Protein AF-S7RLN0-F1 (afdb_monomer)

Sequence (90 aa):
IWFHNKRDTGVRYSECFKRGIPLVTIALVLTAVQAVLEEWTTGLRVQSEFSERAYKEAFEKHWRRLEKFRKDTRQLRVLKHIRMQLLMNA

Foldseek 3Di:
DQPPDCPHVCNVPVVVCQQFADLLVVLLVVLVVVQQVVLCPVVHGDDDDPDCVVRVVSSVVSSVVVVVVCVVCVVVCVVSVVRNVVVVVD

Mean predicted aligned error: 6.32 Å

Solvent-accessible surface area (backbone atoms only — not comparable to full-atom values): 5218 Å² total; per-residue (Å²): 110,53,75,83,48,84,80,18,59,50,54,70,44,39,80,83,50,74,84,23,54,54,66,66,57,52,16,47,51,54,35,51,53,49,52,60,53,57,23,41,71,82,79,50,84,46,92,72,79,94,41,65,91,76,40,45,66,56,27,55,51,42,37,53,49,51,53,48,51,45,62,77,36,48,91,75,39,51,62,60,50,53,23,38,52,52,53,75,73,104

Nearest PDB structures (foldseek):
  7put-assembly2_C-2  TM=3.328E-01  e=8.190E+00  Brugia malayi

Structure (mmCIF, N/CA/C/O backbone):
data_AF-S7RLN0-F1
#
_entry.id   AF-S7RLN0-F1
#
loop_
_atom_site.group_PDB
_atom_site.id
_atom_site.type_symbol
_atom_site.label_atom_id
_atom_site.label_alt_id
_atom_site.label_comp_id
_atom_site.label_asym_id
_atom_site.label_entity_id
_atom_site.label_seq_id
_atom_site.pdbx_PDB_ins_code
_atom_site.Cartn_x
_atom_site.Cartn_y
_atom_site.Cartn_z
_atom_site.occupancy
_atom_site.B_iso_or_equiv
_atom_site.auth_seq_id
_atom_site.auth_comp_id
_atom_site.auth_asym_id
_atom_site.auth_atom_id
_atom_site.pdbx_PDB_model_num
ATOM 1 N N . ILE A 1 1 ? -7.955 -17.301 -6.976 1.00 51.53 1 ILE A N 1
ATOM 2 C CA . ILE A 1 1 ? -7.791 -15.846 -6.734 1.00 51.53 1 ILE A CA 1
ATOM 3 C C . ILE A 1 1 ? -8.796 -15.472 -5.638 1.00 51.53 1 ILE A C 1
ATOM 5 O O . ILE A 1 1 ? -9.599 -16.323 -5.279 1.00 51.53 1 ILE A O 1
ATOM 9 N N . TRP A 1 2 ? -8.696 -14.316 -4.978 1.00 52.56 2 TRP A N 1
ATOM 10 C CA . TRP A 1 2 ? -9.599 -14.007 -3.857 1.00 52.56 2 TRP A CA 1
ATOM 11 C C . TRP A 1 2 ? -10.920 -13.373 -4.327 1.00 52.56 2 TRP A C 1
ATOM 13 O O . TRP A 1 2 ? -11.931 -13.557 -3.659 1.00 52.56 2 TRP A O 1
ATOM 23 N N . PHE A 1 3 ? -10.935 -12.681 -5.474 1.00 58.84 3 PHE A N 1
ATOM 24 C CA . PHE A 1 3 ? -12.078 -11.873 -5.933 1.00 58.84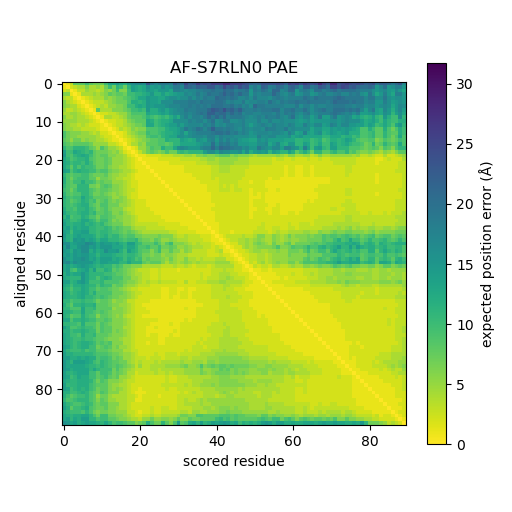 3 PHE A CA 1
ATOM 25 C C . PHE A 1 3 ? -12.293 -11.871 -7.462 1.00 58.84 3 PHE A C 1
ATOM 27 O O . PHE A 1 3 ? -12.877 -10.935 -7.993 1.00 58.84 3 PHE A O 1
ATOM 34 N N . HIS A 1 4 ? -11.813 -12.868 -8.207 1.00 64.69 4 HIS A N 1
ATOM 35 C CA . HIS A 1 4 ? -11.897 -12.859 -9.675 1.00 64.69 4 HIS A CA 1
ATOM 36 C C . HIS A 1 4 ? -13.263 -13.324 -10.206 1.00 64.69 4 HIS A C 1
ATOM 38 O O . HIS A 1 4 ? -13.717 -12.870 -11.254 1.00 64.69 4 HIS A O 1
ATOM 44 N N . ASN A 1 5 ? -13.949 -14.212 -9.485 1.00 72.50 5 ASN A N 1
ATOM 45 C CA . ASN A 1 5 ? -15.231 -14.774 -9.907 1.00 72.50 5 ASN A CA 1
ATOM 46 C C . ASN A 1 5 ? -16.119 -15.116 -8.703 1.00 72.50 5 ASN A C 1
ATOM 48 O O . ASN A 1 5 ? -15.651 -15.265 -7.578 1.00 72.50 5 ASN A O 1
ATOM 52 N N . LYS A 1 6 ? -17.424 -15.321 -8.943 1.00 69.38 6 LYS A N 1
ATOM 53 C CA . LYS A 1 6 ? -18.433 -15.575 -7.889 1.00 69.38 6 LYS A CA 1
ATOM 54 C C . LYS A 1 6 ? -18.155 -16.801 -7.000 1.00 69.38 6 LYS A C 1
ATOM 56 O O . LYS A 1 6 ? -18.802 -16.975 -5.973 1.00 69.38 6 LYS A O 1
ATOM 61 N N . ARG A 1 7 ? -17.237 -17.676 -7.417 1.00 72.56 7 ARG A N 1
ATOM 62 C CA . ARG A 1 7 ? -16.842 -18.895 -6.696 1.00 72.56 7 ARG A CA 1
ATOM 63 C C . ARG A 1 7 ? -15.574 -18.719 -5.856 1.00 72.56 7 ARG A C 1
ATOM 65 O O . ARG A 1 7 ? -15.256 -19.625 -5.087 1.00 72.56 7 ARG A O 1
ATOM 72 N N . ASP A 1 8 ? -14.879 -17.590 -5.984 1.00 74.06 8 ASP A N 1
ATOM 73 C CA . ASP A 1 8 ? -13.649 -17.325 -5.246 1.00 74.06 8 ASP A CA 1
ATOM 74 C C . ASP A 1 8 ? -13.912 -17.110 -3.751 1.00 74.06 8 ASP A C 1
ATOM 76 O O . ASP A 1 8 ? -15.004 -16.730 -3.315 1.00 74.06 8 ASP A O 1
ATOM 80 N N . THR A 1 9 ? -12.878 -17.366 -2.952 1.00 72.06 9 THR A N 1
ATOM 81 C CA . T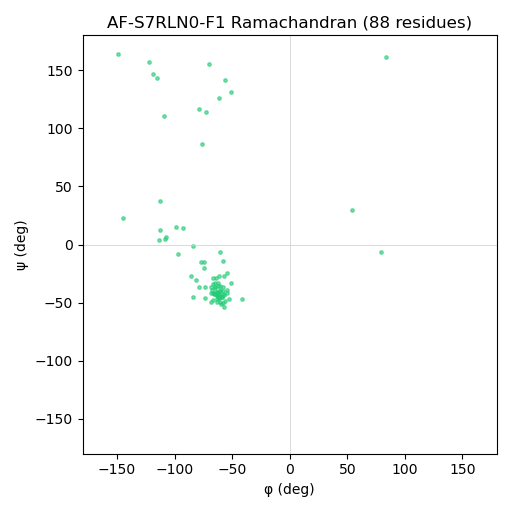HR A 1 9 ? -12.908 -17.377 -1.484 1.00 72.06 9 THR A CA 1
ATOM 82 C C . THR A 1 9 ? -13.442 -16.072 -0.893 1.00 72.06 9 THR A C 1
ATOM 84 O O . THR A 1 9 ? -14.223 -16.105 0.053 1.00 72.06 9 THR A O 1
ATOM 87 N N . GLY A 1 10 ? -13.088 -14.922 -1.464 1.00 64.25 10 GLY A N 1
ATOM 88 C CA . GLY A 1 10 ? -13.568 -13.619 -1.003 1.00 64.25 10 GLY A CA 1
ATOM 89 C C . GLY A 1 10 ? -15.066 -13.400 -1.210 1.00 64.25 10 GLY A C 1
ATOM 90 O O . GLY A 1 10 ? -15.697 -12.713 -0.411 1.00 64.25 10 GLY A O 1
ATOM 91 N N . VAL A 1 11 ? -15.653 -14.036 -2.231 1.00 68.06 11 VAL A N 1
ATOM 92 C CA . VAL A 1 11 ? -17.096 -13.975 -2.505 1.00 68.06 11 VAL A CA 1
ATOM 93 C C . VAL A 1 11 ? -17.852 -14.998 -1.658 1.00 68.06 11 VAL A C 1
ATOM 95 O O . VAL A 1 11 ? -18.855 -14.658 -1.033 1.00 68.06 11 VAL A O 1
ATOM 98 N N . ARG A 1 12 ? -17.355 -16.243 -1.580 1.00 72.75 12 ARG A N 1
ATOM 99 C CA . ARG A 1 12 ? -17.991 -17.320 -0.794 1.00 72.75 12 ARG A CA 1
ATOM 100 C C . ARG A 1 12 ? -17.968 -17.066 0.711 1.00 72.75 12 ARG A C 1
ATOM 102 O O . ARG A 1 12 ? -18.907 -17.459 1.392 1.00 72.75 12 ARG A O 1
ATOM 109 N N . TYR A 1 13 ? -16.923 -16.420 1.221 1.00 74.81 13 TYR A N 1
ATOM 110 C CA . TYR A 1 13 ? -16.761 -16.121 2.645 1.00 74.81 13 TYR A CA 1
ATOM 111 C C . TYR A 1 13 ? -16.852 -14.621 2.922 1.00 74.81 13 TYR A C 1
ATOM 113 O O . TYR A 1 13 ? -16.130 -14.105 3.772 1.00 74.81 13 TYR A O 1
ATOM 121 N N . SER A 1 14 ? -17.739 -13.909 2.220 1.00 69.12 14 SER A N 1
ATOM 122 C CA . SER A 1 14 ? -17.955 -12.462 2.389 1.00 69.12 14 SER A CA 1
ATOM 123 C C . SER A 1 14 ? -18.185 -12.059 3.855 1.00 69.12 14 SER A C 1
ATOM 125 O O . SER A 1 14 ? -17.698 -11.021 4.298 1.00 69.12 14 SER A O 1
ATOM 127 N N . GLU A 1 15 ? -18.824 -12.939 4.634 1.00 71.88 15 GLU A N 1
ATOM 128 C CA . GLU A 1 15 ? -18.940 -12.943 6.100 1.00 71.88 15 GLU A CA 1
ATOM 129 C C . GLU A 1 15 ? -17.631 -12.576 6.825 1.00 71.88 15 GLU A C 1
ATOM 131 O O . GLU A 1 15 ? -17.613 -11.719 7.712 1.00 71.88 15 GLU A O 1
ATOM 136 N N . CYS A 1 16 ? -16.517 -13.180 6.408 1.00 69.19 16 CYS A N 1
ATOM 137 C CA . CYS A 1 16 ? -15.189 -12.983 6.985 1.00 69.19 16 CYS A CA 1
ATOM 138 C C . CYS A 1 16 ? -14.565 -11.632 6.595 1.00 69.19 16 CYS A C 1
ATOM 140 O O . CYS A 1 16 ? -13.622 -11.177 7.245 1.00 69.19 16 CYS A O 1
ATOM 142 N N . PHE A 1 17 ? -15.109 -10.961 5.575 1.00 67.56 17 PHE A N 1
ATOM 143 C CA . PHE A 1 17 ? -14.627 -9.684 5.038 1.00 67.56 17 PHE A CA 1
ATOM 144 C C . PHE A 1 17 ? -15.543 -8.493 5.373 1.00 67.56 17 PHE A C 1
ATOM 146 O O . PHE A 1 17 ? -15.242 -7.363 4.993 1.00 67.56 17 PHE A O 1
ATOM 153 N N . LYS A 1 18 ? -16.599 -8.689 6.182 1.00 68.62 18 LYS A N 1
ATOM 154 C CA . LYS A 1 18 ? -17.571 -7.648 6.600 1.00 68.62 18 LYS A CA 1
ATOM 155 C C . LYS A 1 18 ? -16.975 -6.456 7.375 1.00 68.62 18 LYS A C 1
ATOM 157 O O . LYS A 1 18 ? -17.676 -5.491 7.661 1.00 68.62 18 LYS A O 1
ATOM 162 N N . ARG A 1 19 ? -15.688 -6.493 7.739 1.00 76.94 19 ARG A N 1
ATOM 163 C CA . ARG A 1 19 ? -14.995 -5.442 8.517 1.00 76.94 19 ARG A CA 1
ATOM 164 C C . ARG A 1 19 ? -14.284 -4.392 7.646 1.00 76.94 19 ARG A C 1
ATOM 166 O O . ARG A 1 19 ? -13.455 -3.635 8.159 1.00 76.94 19 ARG A O 1
ATOM 173 N N . GLY A 1 20 ? -14.603 -4.354 6.353 1.00 86.12 20 GLY A N 1
ATOM 174 C CA . GLY A 1 20 ? -13.969 -3.487 5.362 1.00 86.12 20 GLY A CA 1
ATOM 175 C C . GLY A 1 20 ? -12.674 -4.087 4.819 1.00 86.12 20 GLY A C 1
ATOM 176 O O . GLY A 1 20 ? -12.069 -4.957 5.456 1.00 86.12 20 GLY A O 1
ATOM 177 N N . ILE A 1 21 ? -12.221 -3.586 3.665 1.00 88.75 21 ILE A N 1
ATOM 178 C CA . ILE A 1 21 ? -11.028 -4.102 2.975 1.00 88.75 21 ILE A CA 1
ATOM 179 C C . ILE A 1 21 ? -9.841 -4.187 3.950 1.00 88.75 21 ILE A C 1
ATOM 181 O O . ILE A 1 21 ? -9.591 -3.226 4.686 1.00 88.75 21 ILE A O 1
ATOM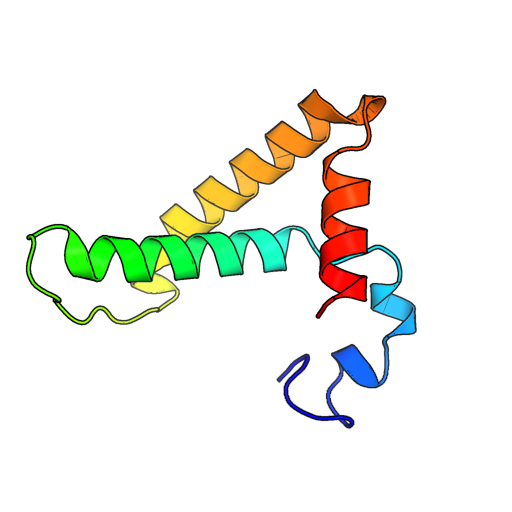 185 N N . PRO A 1 22 ? -9.111 -5.315 4.018 1.00 89.94 22 PRO A N 1
ATOM 186 C CA . PRO A 1 22 ? -7.924 -5.430 4.856 1.00 89.94 22 PRO A CA 1
ATOM 187 C C . PRO A 1 22 ? -6.887 -4.353 4.523 1.00 89.94 22 PRO A C 1
ATOM 189 O O . PRO A 1 22 ? -6.636 -4.055 3.359 1.00 89.94 22 PRO A O 1
ATOM 192 N N . LEU A 1 23 ? -6.213 -3.806 5.540 1.00 92.50 23 LEU A N 1
ATOM 193 C CA . LEU A 1 23 ? -5.147 -2.821 5.306 1.00 92.50 23 LEU A CA 1
ATOM 194 C C . LEU A 1 23 ? -4.033 -3.369 4.398 1.00 92.50 23 LEU A C 1
ATOM 196 O O . LEU A 1 23 ? -3.369 -2.598 3.718 1.00 92.50 23 LEU A O 1
ATOM 200 N N . VAL A 1 24 ? -3.836 -4.693 4.390 1.00 93.38 24 VAL A N 1
ATOM 201 C CA . VAL A 1 24 ? -2.742 -5.350 3.669 1.00 93.38 24 VAL A CA 1
ATOM 202 C C . VAL A 1 24 ? -3.041 -5.337 2.175 1.00 93.38 24 VAL A C 1
ATOM 204 O O . VAL A 1 24 ? -2.166 -5.069 1.362 1.00 93.38 24 VAL A O 1
ATOM 207 N N . THR A 1 25 ? -4.319 -5.489 1.827 1.00 92.19 25 THR A N 1
ATOM 208 C CA . THR A 1 25 ? -4.835 -5.314 0.472 1.00 92.19 25 THR A CA 1
ATOM 209 C C . THR A 1 25 ? -4.683 -3.866 0.015 1.00 92.19 25 THR A C 1
ATOM 211 O O . THR A 1 25 ? -4.231 -3.632 -1.098 1.00 92.19 25 THR A O 1
ATOM 214 N N . ILE A 1 26 ? -4.985 -2.885 0.876 1.00 94.88 26 ILE A N 1
ATOM 215 C CA . ILE A 1 26 ? -4.782 -1.465 0.539 1.00 94.88 26 ILE A CA 1
ATOM 216 C C . ILE A 1 26 ? -3.293 -1.175 0.312 1.00 94.88 26 ILE A C 1
ATOM 218 O O . ILE A 1 26 ? -2.949 -0.528 -0.671 1.00 94.88 26 ILE A O 1
ATOM 222 N N . ALA A 1 27 ? -2.402 -1.687 1.167 1.00 97.19 27 ALA A N 1
ATOM 223 C CA . ALA A 1 27 ? -0.959 -1.550 0.980 1.00 97.19 27 ALA A CA 1
ATOM 224 C C . ALA A 1 27 ? -0.505 -2.136 -0.366 1.00 97.19 27 ALA A C 1
ATOM 226 O O . ALA A 1 27 ? 0.267 -1.496 -1.077 1.00 97.19 27 ALA A O 1
ATOM 227 N N . LEU A 1 28 ? -1.026 -3.305 -0.749 1.00 96.06 28 LEU A N 1
ATOM 228 C CA . LEU A 1 28 ? -0.728 -3.927 -2.038 1.00 96.06 28 LEU A CA 1
ATOM 229 C C . LEU A 1 28 ? -1.179 -3.052 -3.214 1.00 96.06 28 LEU A C 1
ATOM 231 O O . LEU A 1 28 ? -0.392 -2.823 -4.126 1.00 96.06 28 LEU A O 1
ATOM 235 N N . VAL A 1 29 ? -2.399 -2.505 -3.170 1.00 95.81 29 VAL A N 1
ATOM 236 C CA . VAL A 1 29 ? -2.908 -1.598 -4.216 1.00 95.81 29 VAL A CA 1
ATOM 237 C C . VAL A 1 29 ? -2.061 -0.329 -4.307 1.00 95.81 29 VAL A C 1
ATOM 239 O O . VAL A 1 29 ? -1.677 0.061 -5.404 1.00 95.81 29 VAL A O 1
ATOM 242 N N . LEU A 1 30 ? -1.703 0.291 -3.177 1.00 97.44 30 LEU A N 1
ATOM 243 C CA . LEU A 1 30 ? -0.808 1.457 -3.168 1.00 97.44 30 LEU A CA 1
ATOM 244 C C . LEU A 1 30 ? 0.568 1.132 -3.762 1.00 97.44 30 LEU A C 1
ATOM 246 O O . LEU A 1 30 ? 1.157 1.965 -4.445 1.00 97.44 30 LEU A O 1
ATOM 250 N N . THR A 1 31 ? 1.061 -0.083 -3.531 1.00 97.88 31 THR A N 1
ATOM 251 C CA . THR A 1 31 ? 2.328 -0.555 -4.102 1.00 97.88 31 THR A CA 1
ATOM 252 C C . THR A 1 31 ? 2.214 -0.745 -5.612 1.00 97.88 31 THR A C 1
ATOM 254 O O . THR A 1 31 ? 3.102 -0.319 -6.338 1.00 97.88 31 THR A O 1
ATOM 257 N N . ALA A 1 32 ? 1.105 -1.310 -6.096 1.00 96.25 32 ALA A N 1
ATOM 258 C CA . ALA A 1 32 ? 0.842 -1.435 -7.528 1.00 96.25 32 ALA A CA 1
ATOM 259 C C . ALA A 1 32 ? 0.720 -0.059 -8.206 1.00 96.25 32 ALA A C 1
ATOM 261 O O . ALA A 1 32 ? 1.288 0.151 -9.273 1.00 96.25 32 ALA A O 1
ATOM 262 N N . VAL A 1 33 ? 0.049 0.907 -7.567 1.00 96.50 33 VAL A N 1
ATOM 263 C CA . VAL A 1 33 ? -0.009 2.296 -8.055 1.00 96.50 33 VAL A CA 1
ATOM 264 C C . VAL A 1 33 ? 1.390 2.908 -8.114 1.00 96.50 33 VAL A C 1
ATOM 266 O O . VAL A 1 33 ? 1.740 3.505 -9.125 1.00 96.50 33 VAL A O 1
ATOM 269 N N . GLN A 1 34 ? 2.208 2.735 -7.070 1.00 96.25 34 GLN A N 1
ATOM 270 C CA . GLN A 1 34 ? 3.596 3.199 -7.086 1.00 96.25 34 GLN A CA 1
ATOM 271 C C . GLN A 1 34 ? 4.390 2.565 -8.237 1.00 96.25 34 GLN A C 1
ATOM 273 O O . GLN A 1 34 ? 5.082 3.291 -8.939 1.00 96.25 34 GLN A O 1
ATOM 278 N N . ALA A 1 35 ? 4.257 1.255 -8.460 1.00 95.38 35 ALA A N 1
ATOM 279 C CA . ALA A 1 35 ? 4.944 0.558 -9.544 1.00 95.38 35 ALA A CA 1
ATOM 280 C C . ALA A 1 35 ? 4.583 1.136 -10.919 1.00 95.38 35 ALA A C 1
ATOM 282 O O . ALA A 1 35 ? 5.466 1.434 -11.717 1.00 95.38 35 ALA A O 1
ATOM 283 N N . VAL A 1 36 ? 3.291 1.380 -11.165 1.00 94.69 36 VAL A N 1
ATOM 284 C CA . VAL A 1 36 ? 2.831 2.009 -12.410 1.00 94.69 36 VAL A CA 1
ATOM 285 C C . VAL A 1 36 ? 3.391 3.421 -12.553 1.00 94.69 36 VAL A C 1
ATOM 287 O O . VAL A 1 36 ? 3.812 3.787 -13.640 1.00 94.69 36 VAL A O 1
ATOM 290 N N . LEU A 1 37 ? 3.428 4.219 -11.483 1.00 95.25 37 LEU A N 1
ATOM 291 C CA . LEU A 1 37 ? 4.011 5.565 -11.535 1.00 95.25 37 LEU A CA 1
ATOM 292 C C . LEU A 1 37 ? 5.520 5.534 -11.818 1.00 95.25 37 LEU A C 1
ATOM 294 O O . LEU A 1 37 ? 6.027 6.388 -12.543 1.00 95.25 37 LEU A O 1
ATOM 298 N N . GLU A 1 38 ? 6.232 4.548 -11.277 1.00 94.56 38 GLU A N 1
ATOM 299 C CA . GLU A 1 38 ? 7.663 4.365 -11.511 1.00 94.56 38 GLU A CA 1
ATOM 300 C C . GLU A 1 38 ? 7.981 4.029 -12.969 1.00 94.56 38 GLU A C 1
ATOM 302 O O . GLU A 1 38 ? 8.990 4.528 -13.469 1.00 94.56 38 GLU A O 1
ATOM 307 N N . GLU A 1 39 ? 7.101 3.312 -13.684 1.00 94.25 39 GLU A N 1
ATOM 308 C CA . GLU A 1 39 ? 7.270 3.059 -15.128 1.00 94.25 39 GLU A CA 1
ATOM 309 C C . GLU A 1 39 ? 7.439 4.353 -15.936 1.00 94.25 39 GLU A C 1
ATOM 311 O O . GLU A 1 39 ? 8.020 4.324 -17.015 1.00 94.25 39 GLU A O 1
ATOM 316 N N . TRP A 1 40 ? 6.946 5.486 -15.432 1.00 94.44 40 TRP A N 1
ATOM 317 C CA . TRP A 1 40 ? 6.950 6.772 -16.130 1.00 94.44 40 TRP A CA 1
ATOM 318 C C . TRP A 1 40 ? 7.952 7.785 -15.567 1.00 94.44 40 TRP A C 1
ATOM 320 O O . TRP A 1 40 ? 7.972 8.934 -16.008 1.00 94.44 40 TRP A O 1
ATOM 330 N N . THR A 1 41 ? 8.803 7.401 -14.612 1.00 92.00 41 THR A N 1
ATOM 331 C CA . THR A 1 41 ? 9.719 8.349 -13.941 1.00 92.00 41 THR A CA 1
ATOM 332 C C . THR A 1 41 ? 10.724 9.019 -14.877 1.00 92.00 41 THR A C 1
ATOM 334 O O . THR A 1 41 ? 11.143 10.142 -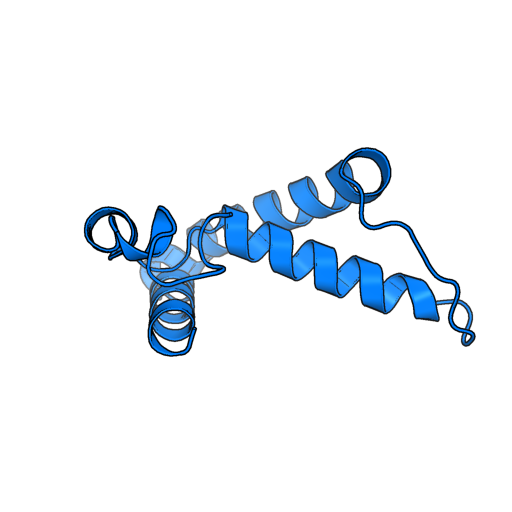14.612 1.00 92.00 41 THR A O 1
ATOM 337 N N . THR A 1 42 ? 11.086 8.378 -15.987 1.00 90.75 42 THR A N 1
ATOM 338 C CA . THR A 1 42 ? 12.010 8.930 -16.994 1.00 90.75 42 THR A CA 1
ATOM 339 C C . THR A 1 42 ? 11.319 9.842 -18.015 1.00 90.75 42 THR A C 1
ATOM 341 O O . THR A 1 42 ? 11.977 10.368 -18.910 1.00 90.75 42 THR A O 1
ATOM 344 N N . GLY A 1 43 ? 9.995 10.015 -17.920 1.00 91.06 43 GLY A N 1
ATOM 345 C CA . GLY A 1 43 ? 9.172 10.665 -18.945 1.00 91.06 43 GLY A CA 1
ATOM 346 C C . GLY A 1 43 ? 8.827 9.757 -20.134 1.00 91.06 43 GLY A C 1
ATOM 347 O O . GLY A 1 43 ? 8.004 10.129 -20.967 1.00 91.06 43 GLY A O 1
ATOM 348 N N . LEU A 1 44 ? 9.403 8.553 -20.194 1.00 90.19 44 LEU A N 1
ATOM 349 C CA . LEU A 1 44 ? 9.061 7.489 -21.134 1.00 90.19 44 LEU A CA 1
ATOM 350 C C . LEU A 1 44 ? 8.571 6.277 -20.348 1.00 90.19 44 LEU A C 1
ATOM 352 O O . LEU A 1 44 ? 9.069 6.005 -19.258 1.00 90.19 44 LEU A O 1
ATOM 356 N N . ARG A 1 45 ? 7.622 5.523 -20.909 1.00 91.06 45 ARG A N 1
ATOM 357 C CA . ARG A 1 45 ? 7.161 4.289 -20.274 1.00 91.06 45 ARG A CA 1
ATOM 358 C C . ARG A 1 45 ? 8.227 3.203 -20.388 1.00 91.06 45 ARG A C 1
ATOM 360 O O . ARG A 1 45 ? 8.480 2.697 -21.480 1.00 91.06 45 ARG A O 1
ATOM 367 N N . VAL A 1 46 ? 8.780 2.798 -19.254 1.00 90.94 46 VAL A N 1
ATOM 368 C CA . VAL A 1 46 ? 9.638 1.622 -19.115 1.00 90.94 46 VAL A CA 1
ATOM 369 C C . VAL A 1 46 ? 8.851 0.568 -18.352 1.00 90.94 46 VAL A C 1
ATOM 371 O O . VAL A 1 46 ? 8.560 0.739 -17.172 1.00 90.94 46 VAL A O 1
ATOM 374 N N . GLN A 1 47 ? 8.472 -0.510 -19.038 1.00 88.38 47 GLN A N 1
ATOM 375 C CA . GLN A 1 47 ? 7.710 -1.591 -18.419 1.00 88.38 47 GLN A CA 1
ATOM 376 C C . GLN A 1 47 ? 8.525 -2.223 -17.287 1.00 88.38 47 GLN A C 1
ATOM 378 O O . GLN A 1 47 ? 9.656 -2.660 -17.507 1.00 88.38 47 GLN A O 1
ATOM 383 N N . SER A 1 48 ? 7.934 -2.288 -16.095 1.00 86.12 48 SER A N 1
ATOM 384 C CA . SER A 1 48 ? 8.552 -2.894 -14.918 1.00 86.12 48 SER A CA 1
ATOM 385 C C . SER A 1 48 ? 7.762 -4.126 -14.491 1.00 86.12 48 SER A C 1
ATOM 387 O O . SER A 1 48 ? 6.535 -4.175 -14.589 1.00 86.12 48 SER A O 1
ATOM 389 N N . GLU A 1 49 ? 8.459 -5.156 -14.020 1.00 92.38 49 GLU A N 1
ATOM 390 C CA . GLU A 1 49 ? 7.797 -6.346 -13.498 1.00 92.38 49 GLU A CA 1
ATOM 391 C C . GLU A 1 49 ? 7.283 -6.078 -12.078 1.00 92.38 49 GLU A C 1
ATOM 393 O O . GLU A 1 49 ? 8.058 -5.881 -11.137 1.00 92.38 49 GLU A O 1
ATOM 398 N N . PHE A 1 50 ? 5.961 -6.128 -11.897 1.00 94.25 50 PHE A N 1
ATOM 399 C CA . PHE A 1 50 ? 5.358 -6.057 -10.569 1.00 94.25 50 PHE A CA 1
ATOM 400 C C . PHE A 1 50 ? 5.517 -7.393 -9.831 1.00 94.25 50 PHE A C 1
ATOM 402 O O . PHE A 1 50 ? 4.648 -8.265 -9.878 1.00 94.25 50 PHE A O 1
ATOM 409 N N . SER A 1 51 ? 6.652 -7.549 -9.150 1.00 95.06 51 SER A N 1
ATOM 410 C CA . SER A 1 51 ? 7.003 -8.743 -8.377 1.00 95.06 51 SER A CA 1
ATOM 411 C C . SER A 1 51 ? 7.277 -8.420 -6.908 1.00 95.06 51 SER A C 1
ATOM 413 O O . SER A 1 51 ? 7.661 -7.303 -6.552 1.00 95.06 51 SER A O 1
ATOM 415 N N . GLU A 1 52 ? 7.134 -9.424 -6.034 1.00 93.44 52 GLU A N 1
ATOM 416 C CA . GLU A 1 52 ? 7.493 -9.284 -4.617 1.00 93.44 52 GLU A CA 1
ATOM 417 C C . GLU A 1 52 ? 8.960 -8.865 -4.462 1.00 93.44 52 GLU A C 1
ATOM 419 O O . GLU A 1 52 ? 9.260 -7.952 -3.700 1.00 93.44 52 GLU A O 1
ATOM 424 N N . ARG A 1 53 ? 9.873 -9.474 -5.230 1.00 95.19 53 ARG A N 1
ATOM 425 C CA . ARG A 1 53 ? 11.310 -9.178 -5.153 1.00 95.19 53 ARG A CA 1
ATOM 426 C C . ARG A 1 53 ? 11.616 -7.702 -5.413 1.00 95.19 53 ARG A C 1
ATOM 428 O O . ARG A 1 53 ? 12.474 -7.150 -4.732 1.00 95.19 53 ARG A O 1
ATOM 435 N N . ALA A 1 54 ? 10.932 -7.086 -6.375 1.00 94.94 54 ALA A N 1
ATOM 436 C CA . ALA A 1 54 ? 11.141 -5.685 -6.726 1.00 94.94 54 ALA A CA 1
ATOM 437 C C . ALA A 1 54 ? 10.451 -4.720 -5.745 1.00 94.94 54 ALA A C 1
ATOM 439 O O . ALA A 1 54 ? 11.004 -3.673 -5.418 1.00 94.94 54 ALA A O 1
ATOM 440 N N . TYR A 1 55 ? 9.263 -5.075 -5.245 1.00 97.12 55 TYR A N 1
ATOM 441 C CA . TYR A 1 55 ? 8.383 -4.129 -4.549 1.00 97.12 55 TYR A CA 1
ATOM 442 C C . TYR A 1 55 ? 8.158 -4.405 -3.057 1.00 97.12 55 TYR A C 1
ATOM 444 O O . TYR A 1 55 ? 7.413 -3.664 -2.409 1.00 97.12 55 TYR A O 1
ATOM 452 N N . LYS A 1 56 ? 8.813 -5.414 -2.469 1.00 96.94 56 LYS A N 1
ATOM 453 C CA . LYS A 1 56 ? 8.671 -5.760 -1.043 1.00 96.94 56 LYS A CA 1
ATOM 454 C C . LYS A 1 56 ? 8.904 -4.568 -0.116 1.00 96.94 56 LYS A C 1
ATOM 456 O O . LYS A 1 56 ? 8.092 -4.309 0.770 1.00 96.94 56 LYS A O 1
ATOM 461 N N . GLU A 1 57 ? 9.973 -3.807 -0.333 1.00 97.62 57 GLU A N 1
ATOM 462 C CA . GLU A 1 57 ? 10.296 -2.660 0.522 1.00 97.62 57 GLU A CA 1
ATOM 463 C C . GLU A 1 57 ? 9.244 -1.547 0.423 1.00 97.62 57 GLU A C 1
ATOM 465 O O . GLU A 1 57 ? 8.833 -0.974 1.439 1.00 97.62 57 GLU A O 1
ATOM 470 N N . ALA A 1 58 ? 8.766 -1.263 -0.793 1.00 97.62 58 ALA A N 1
ATOM 471 C CA . ALA A 1 58 ? 7.698 -0.298 -1.032 1.00 97.62 58 ALA A CA 1
ATOM 472 C C . ALA A 1 58 ? 6.395 -0.737 -0.347 1.00 97.62 58 ALA A C 1
ATOM 474 O O . ALA A 1 58 ? 5.759 0.059 0.351 1.00 97.62 58 ALA A O 1
ATOM 475 N N . PHE A 1 59 ? 6.050 -2.020 -0.456 1.00 98.25 59 PHE A N 1
ATOM 476 C CA . PHE A 1 59 ? 4.904 -2.608 0.224 1.00 98.25 59 PHE A CA 1
ATOM 477 C C . PHE A 1 59 ? 4.996 -2.479 1.747 1.00 98.25 59 PHE A C 1
ATOM 479 O O . PHE A 1 59 ? 4.079 -1.951 2.382 1.00 98.25 59 PHE A O 1
ATOM 486 N N . GLU A 1 60 ? 6.112 -2.886 2.354 1.00 98.38 60 GLU A N 1
ATOM 487 C CA . GLU A 1 60 ? 6.317 -2.786 3.803 1.00 98.38 60 GLU A CA 1
ATOM 488 C C . GLU A 1 60 ? 6.306 -1.330 4.288 1.00 98.38 60 GLU A C 1
ATOM 490 O O . GLU A 1 60 ? 5.856 -1.028 5.401 1.00 98.38 60 GLU A O 1
ATOM 495 N N . LYS A 1 61 ? 6.791 -0.398 3.463 1.00 98.38 61 LYS A N 1
ATOM 496 C CA . LYS A 1 61 ? 6.733 1.043 3.728 1.00 98.38 61 LYS A CA 1
ATOM 497 C C . LYS A 1 61 ? 5.293 1.557 3.714 1.00 98.38 61 LYS A C 1
ATOM 499 O O . LYS A 1 61 ? 4.902 2.251 4.656 1.00 98.38 61 LYS A O 1
ATOM 504 N N . HIS A 1 62 ? 4.491 1.205 2.707 1.00 98.31 62 HIS A N 1
ATOM 505 C CA . HIS A 1 62 ? 3.067 1.564 2.646 1.00 98.31 62 HIS A CA 1
ATOM 506 C C . HIS A 1 62 ? 2.280 0.956 3.800 1.00 98.31 62 HIS A C 1
ATOM 508 O O . HIS A 1 62 ? 1.526 1.663 4.468 1.00 98.31 62 HIS A O 1
ATOM 514 N N . TRP A 1 63 ? 2.512 -0.320 4.104 1.00 97.62 63 TRP A N 1
ATOM 515 C CA . TRP A 1 63 ? 1.890 -1.009 5.230 1.00 97.62 63 TRP A CA 1
ATOM 516 C C . TRP A 1 63 ? 2.183 -0.315 6.566 1.00 97.62 63 TRP A C 1
ATOM 518 O O . TRP A 1 63 ? 1.255 0.019 7.306 1.00 97.62 63 TRP A O 1
ATOM 528 N N . ARG A 1 64 ? 3.456 -0.009 6.860 1.00 98.25 64 ARG A N 1
ATOM 529 C CA . ARG A 1 64 ? 3.844 0.714 8.086 1.00 98.25 64 ARG A CA 1
ATOM 530 C C . ARG A 1 64 ? 3.204 2.098 8.171 1.00 98.25 64 ARG A C 1
ATOM 532 O O . ARG A 1 64 ? 2.760 2.501 9.246 1.00 98.25 64 ARG A O 1
ATOM 539 N N . ARG A 1 65 ? 3.127 2.822 7.050 1.00 97.81 65 ARG A N 1
ATOM 540 C CA . ARG A 1 65 ? 2.476 4.141 6.980 1.00 97.81 65 ARG A CA 1
ATOM 541 C C . ARG A 1 65 ? 0.972 4.052 7.216 1.00 97.81 65 ARG A C 1
ATOM 543 O O . ARG A 1 65 ?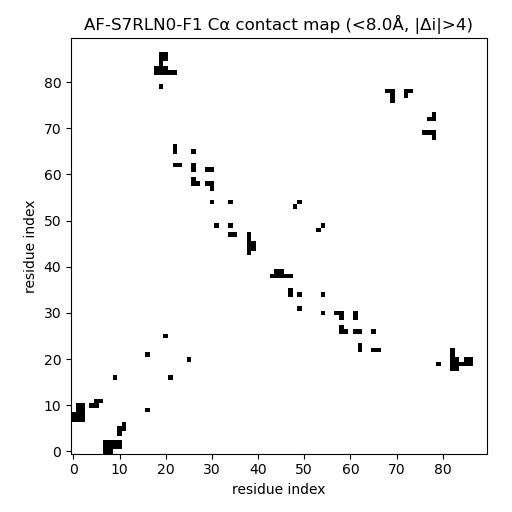 0.450 4.855 7.981 1.00 97.81 65 ARG A O 1
ATOM 550 N N . LEU A 1 66 ? 0.292 3.065 6.633 1.00 97.25 66 LEU A N 1
ATOM 551 C CA . LEU A 1 66 ? -1.131 2.814 6.875 1.00 97.25 66 LEU A CA 1
ATOM 552 C C . LEU A 1 66 ? -1.403 2.441 8.333 1.00 97.25 66 LEU A C 1
ATOM 554 O O . LEU A 1 66 ? -2.367 2.921 8.925 1.00 97.25 66 LEU A O 1
ATOM 558 N N . GLU A 1 67 ? -0.545 1.621 8.935 1.00 96.81 67 GLU A N 1
ATOM 559 C CA . GLU A 1 67 ? -0.670 1.242 10.340 1.00 96.81 67 GLU A CA 1
ATOM 560 C C . GLU A 1 67 ? -0.451 2.441 11.272 1.00 96.81 67 GLU A C 1
ATOM 562 O O . GLU A 1 67 ? -1.217 2.640 12.216 1.00 96.81 67 GLU A O 1
ATOM 567 N N . LYS A 1 68 ? 0.542 3.291 10.978 1.00 97.44 68 LYS A N 1
ATOM 568 C CA . LYS A 1 68 ? 0.731 4.563 11.682 1.00 97.44 68 LYS A CA 1
ATOM 569 C C . LYS A 1 68 ? -0.493 5.468 11.517 1.00 97.44 68 LYS A C 1
ATOM 571 O O . LYS A 1 68 ? -1.067 5.895 12.511 1.00 97.44 68 LYS A O 1
ATOM 576 N N . PHE A 1 69 ? -0.970 5.659 10.289 1.00 96.50 69 PHE A N 1
ATOM 577 C CA . PHE A 1 69 ? -2.158 6.462 10.003 1.00 96.50 69 PHE A CA 1
ATOM 578 C C . PHE A 1 69 ? -3.405 5.944 10.736 1.00 96.50 69 PHE A C 1
ATOM 580 O O . PHE A 1 69 ? -4.206 6.737 11.231 1.00 96.50 69 PHE A O 1
ATOM 587 N N . ARG A 1 70 ? -3.558 4.619 10.887 1.00 95.19 70 ARG A N 1
ATOM 588 C CA . ARG A 1 70 ? -4.639 4.004 11.680 1.00 95.19 70 ARG A CA 1
ATOM 589 C C . ARG A 1 70 ? -4.574 4.412 13.142 1.00 95.19 70 ARG A C 1
ATOM 591 O O . ARG A 1 70 ? -5.619 4.654 13.743 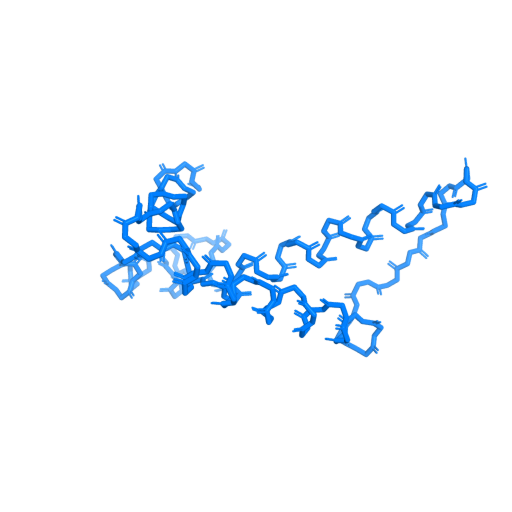1.00 95.19 70 ARG A O 1
ATOM 598 N N . LYS A 1 71 ? -3.371 4.428 13.716 1.00 96.25 71 LYS A N 1
ATOM 599 C CA . LYS A 1 71 ? -3.146 4.812 15.112 1.00 96.25 71 LYS A CA 1
ATOM 600 C C . LYS A 1 71 ? -3.415 6.302 15.301 1.00 96.25 71 LYS A C 1
ATOM 602 O O . LYS A 1 71 ? -4.219 6.653 16.161 1.00 96.25 71 LYS A O 1
ATOM 607 N N . ASP A 1 72 ? -2.843 7.133 14.437 1.00 97.06 72 ASP A N 1
ATOM 608 C CA . ASP A 1 72 ? -2.924 8.594 14.522 1.00 97.06 72 ASP A CA 1
ATOM 609 C C . ASP A 1 72 ? -4.367 9.095 14.321 1.00 97.06 72 ASP A C 1
ATOM 611 O O . ASP A 1 72 ? -4.829 9.991 15.021 1.00 97.06 72 ASP A O 1
ATOM 615 N N . THR A 1 73 ? -5.135 8.459 13.430 1.00 95.31 73 THR A N 1
ATOM 616 C CA . THR A 1 73 ? -6.535 8.832 13.139 1.00 95.31 73 THR A CA 1
ATOM 617 C C . THR A 1 73 ? -7.575 7.968 13.855 1.00 95.31 73 THR A C 1
ATOM 619 O O . THR A 1 73 ? -8.760 7.997 13.504 1.00 95.31 73 THR A O 1
ATOM 622 N N . ARG A 1 74 ? -7.177 7.192 14.875 1.00 93.50 74 ARG A N 1
ATOM 623 C CA . ARG A 1 74 ? -8.057 6.210 15.539 1.00 93.50 74 ARG A CA 1
ATOM 624 C C . ARG A 1 74 ? -9.361 6.827 16.044 1.00 93.50 74 ARG A C 1
ATOM 626 O O . ARG A 1 74 ? -10.417 6.215 15.892 1.00 93.50 74 ARG A O 1
ATOM 633 N N . GLN A 1 75 ? -9.288 8.025 16.627 1.00 94.75 75 GLN A N 1
ATOM 634 C CA . GLN A 1 75 ? -10.455 8.724 17.179 1.00 94.75 75 GLN A CA 1
ATOM 635 C C . GLN A 1 75 ? -11.430 9.170 16.083 1.00 94.75 75 GLN A C 1
ATOM 637 O O . GLN A 1 75 ? -12.637 8.998 16.225 1.00 94.75 75 GLN A O 1
ATOM 642 N N . LEU A 1 76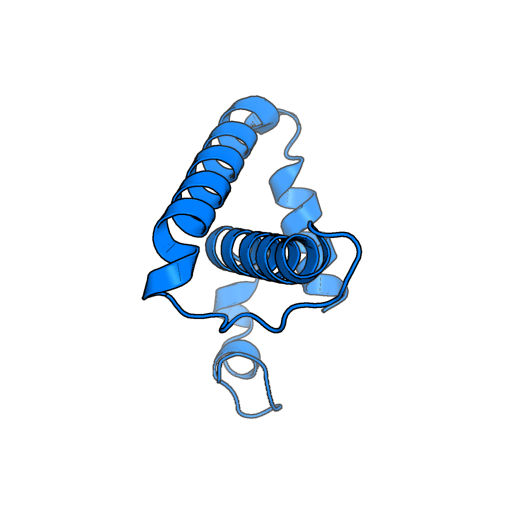 ? -10.896 9.641 14.955 1.00 95.00 76 LEU A N 1
ATOM 643 C CA . LEU A 1 76 ? -11.665 10.082 13.790 1.00 95.00 76 LEU A CA 1
ATOM 644 C C . LEU A 1 76 ? -12.206 8.911 12.955 1.00 95.00 76 LEU A C 1
ATOM 646 O O . LEU A 1 76 ? -13.074 9.092 12.107 1.00 95.00 76 LEU A O 1
ATOM 650 N N . ARG A 1 77 ? -11.694 7.691 13.177 1.00 92.75 77 ARG A N 1
ATOM 651 C CA . ARG A 1 77 ? -12.108 6.461 12.478 1.00 92.75 77 ARG A CA 1
ATOM 652 C C . ARG A 1 77 ? -12.023 6.583 10.946 1.00 92.75 77 ARG A C 1
ATOM 654 O O . ARG A 1 77 ? -12.764 5.899 10.238 1.00 92.75 77 ARG A O 1
ATOM 661 N N . VAL A 1 78 ? -11.097 7.400 10.433 1.00 94.06 78 VAL A N 1
ATOM 662 C CA . VAL A 1 78 ? -10.935 7.689 8.993 1.00 94.06 78 VAL A CA 1
ATOM 663 C C . VAL A 1 78 ? -10.709 6.403 8.205 1.00 94.06 78 VAL A C 1
ATOM 665 O O . VAL A 1 78 ? -11.478 6.073 7.305 1.00 94.06 78 VAL A O 1
ATOM 668 N N . LEU A 1 79 ? -9.714 5.604 8.604 1.00 92.31 79 LEU A N 1
ATOM 669 C CA . LEU A 1 79 ? -9.425 4.339 7.926 1.00 92.31 79 LEU A CA 1
ATOM 670 C C . LEU A 1 79 ? -10.563 3.322 8.027 1.00 92.31 79 LEU A C 1
ATOM 672 O O . LEU A 1 79 ? -10.718 2.514 7.119 1.00 92.31 79 LEU A O 1
ATOM 676 N N . LYS A 1 80 ? -11.377 3.347 9.090 1.00 90.94 80 LYS A N 1
ATOM 677 C CA . LYS A 1 80 ? -12.564 2.482 9.166 1.00 90.94 80 LYS A CA 1
ATOM 678 C C . LYS A 1 80 ? -13.548 2.848 8.052 1.00 90.94 80 LYS A C 1
ATOM 680 O O . LYS A 1 80 ? -14.009 1.953 7.353 1.00 90.94 80 LYS A O 1
ATOM 685 N N . HIS A 1 81 ? -13.831 4.138 7.869 1.00 92.00 81 HIS A N 1
ATOM 686 C CA . HIS A 1 81 ? -14.729 4.605 6.814 1.00 92.00 81 HIS A CA 1
ATOM 687 C C . HIS A 1 81 ? -14.189 4.297 5.420 1.00 92.00 81 HIS A C 1
ATOM 689 O O . HIS A 1 81 ? -14.907 3.685 4.637 1.00 92.00 81 HIS A O 1
ATOM 695 N N . ILE A 1 82 ? -12.922 4.622 5.138 1.00 92.88 82 ILE A N 1
ATOM 696 C CA . ILE A 1 82 ? -12.298 4.341 3.834 1.00 92.88 82 ILE A CA 1
ATOM 697 C C . ILE A 1 82 ? -12.396 2.848 3.499 1.00 92.88 82 ILE A C 1
ATOM 699 O O . ILE A 1 82 ? -12.851 2.483 2.421 1.00 92.88 82 ILE A O 1
ATOM 703 N N . ARG A 1 83 ? -12.035 1.967 4.440 1.00 92.12 83 ARG A N 1
ATOM 704 C CA . ARG A 1 83 ? -12.074 0.509 4.231 1.00 92.12 83 ARG A CA 1
ATOM 705 C C . ARG A 1 83 ? -13.478 -0.022 3.952 1.00 92.12 83 ARG A C 1
ATOM 707 O O . ARG A 1 83 ? -13.611 -0.982 3.198 1.00 92.12 83 ARG A O 1
ATOM 714 N N . MET A 1 84 ? -14.500 0.558 4.579 1.00 91.06 84 MET A N 1
ATOM 715 C CA . MET A 1 84 ? -15.894 0.187 4.330 1.00 91.06 84 MET A CA 1
ATOM 716 C C . MET A 1 84 ? -16.376 0.717 2.982 1.00 91.06 84 MET A C 1
ATOM 718 O O . MET A 1 84 ? -16.959 -0.042 2.222 1.00 91.06 84 MET A O 1
ATOM 722 N N . GLN A 1 85 ? -16.093 1.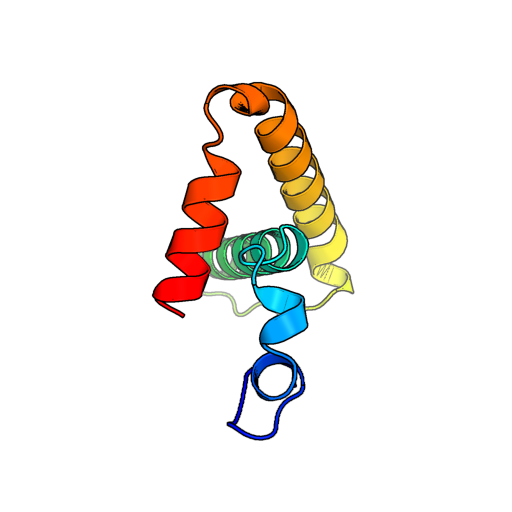981 2.660 1.00 91.19 85 GLN A N 1
ATOM 723 C CA . GLN A 1 85 ? -16.467 2.588 1.381 1.00 91.19 85 GLN A CA 1
ATOM 724 C C . GLN A 1 85 ? -15.831 1.850 0.204 1.00 91.19 85 GLN A C 1
ATOM 726 O O . GLN A 1 85 ? -16.527 1.513 -0.745 1.00 91.19 85 GLN A O 1
ATOM 731 N N . LEU A 1 86 ? -14.543 1.510 0.296 1.00 88.69 86 LEU A N 1
ATOM 732 C CA . LEU A 1 86 ? -13.883 0.707 -0.730 1.00 88.69 86 LEU A CA 1
ATOM 733 C C . LEU A 1 86 ? -14.529 -0.673 -0.886 1.00 88.69 86 LEU A C 1
ATOM 735 O O . LEU A 1 86 ? -14.672 -1.134 -2.004 1.00 88.69 86 LEU A O 1
ATOM 739 N N . LEU A 1 87 ? -14.948 -1.322 0.207 1.00 85.19 87 LEU A N 1
ATOM 740 C CA . LEU A 1 87 ? -15.619 -2.624 0.131 1.00 85.19 87 LEU A CA 1
ATOM 741 C C . LEU A 1 87 ? -17.010 -2.530 -0.515 1.00 85.19 87 LEU A C 1
ATOM 743 O O . LEU A 1 87 ? -17.409 -3.449 -1.215 1.00 85.19 87 LEU A O 1
ATOM 747 N N . MET A 1 88 ? -17.755 -1.453 -0.256 1.00 83.00 88 MET A N 1
ATOM 748 C CA . MET A 1 88 ? -19.102 -1.257 -0.812 1.00 83.00 88 MET A CA 1
ATOM 749 C C . MET A 1 88 ? -19.098 -0.882 -2.298 1.00 83.00 88 MET A C 1
ATOM 751 O O . MET A 1 88 ? -20.120 -1.053 -2.951 1.00 83.00 88 MET A O 1
ATOM 755 N N . ASN A 1 89 ? -17.978 -0.373 -2.816 1.00 81.50 89 ASN A N 1
ATOM 756 C CA . ASN A 1 89 ? -17.827 0.054 -4.211 1.00 81.50 89 ASN A CA 1
ATOM 757 C C . ASN A 1 89 ? -16.844 -0.831 -5.006 1.00 81.50 89 ASN A C 1
ATOM 759 O O . ASN A 1 89 ? -16.388 -0.416 -6.071 1.00 81.50 89 ASN A O 1
ATOM 763 N N . ALA A 1 90 ? -16.462 -1.989 -4.460 1.00 67.88 90 ALA A N 1
ATOM 764 C CA . ALA A 1 90 ? -15.575 -2.955 -5.111 1.00 67.88 90 ALA A CA 1
ATOM 765 C C . ALA A 1 90 ? -16.318 -3.857 -6.104 1.00 67.88 90 ALA A C 1
ATOM 767 O O . ALA A 1 90 ? -17.527 -4.107 -5.895 1.00 67.88 90 ALA A O 1
#

Organism: Gloeophyllum trabeum (strain ATCC 11539 / FP-39264 / Madison 617) (NCBI:txid670483)

pLDDT: mean 88.04, std 11.65, range [51.53, 98.38]

Secondary structure (DSSP, 8-state):
--SSSTTSHHHHTHHHHTT-S-HHHHHHHHHHHHHHHHTTTTSS-------HHHHHHHHHHHHHHHHHHHHHTTTTTHHHHHHHHHHHT-

InterPro domains:
  IPR045341 Domain of unknown fu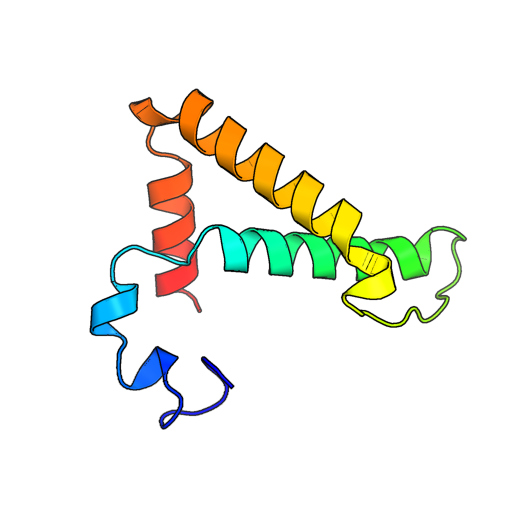nction DUF6532 [PF20149] (1-69)

Radius of gyration: 15.36 Å; Cα contacts (8 Å, |Δi|>4): 68; chains: 1; bounding box: 31×30×38 Å